Protein AF-A0A8T2RHX2-F1 (afdb_monomer_lite)

Foldseek 3Di:
DPDDKDWDDLDQFFIWIADCDDPQHQQTEGGFGKHKDFDQPPQPPVHNVADTKMWIWHADLLRKTKIWIADPRQQKIKMKIKHFPLCVVCVVQRNYHCVVCSVVSNVDSVVGDRPPIDIDIDMDGRPDDDDPVDSDPPPDDSPPPDDDD

Secondary structure (DSSP, 8-state):
--S-EEEEEEETTEEEEEE-SSTTTT-EEEEEE-EEEEEPPS--SS-TTSPPEEEEEEE-TTS-EEEEEEETTTTEEEEEEEE-HHHHH-GGGG-SBGGG-HHHHHHHHHHS---S-EEEEEEEE--------S--TTSS-TT--PPP-

Structure (mmCIF, N/CA/C/O backbone):
data_AF-A0A8T2RHX2-F1
#
_entry.id   AF-A0A8T2RHX2-F1
#
loop_
_atom_site.group_PDB
_atom_site.id
_atom_site.type_symbol
_atom_site.label_atom_id
_atom_site.label_alt_id
_atom_site.label_comp_id
_atom_site.label_asym_id
_atom_site.label_entity_id
_atom_site.label_seq_id
_atom_site.pdbx_PDB_ins_code
_atom_site.Cartn_x
_atom_site.Cartn_y
_atom_site.Cartn_z
_atom_site.occupancy
_atom_site.B_iso_or_equiv
_atom_site.auth_seq_id
_atom_site.auth_comp_id
_atom_site.auth_asym_id
_atom_site.auth_atom_id
_atom_site.pdbx_PDB_model_num
ATOM 1 N N . MET A 1 1 ? -3.401 8.479 -5.354 1.00 51.22 1 MET A N 1
ATOM 2 C CA . MET A 1 1 ? -4.385 7.390 -5.370 1.00 51.22 1 MET A CA 1
ATOM 3 C C . MET A 1 1 ? -5.649 8.022 -4.837 1.00 51.22 1 MET A C 1
ATOM 5 O O . MET A 1 1 ? -5.936 7.892 -3.660 1.00 51.22 1 MET A O 1
ATOM 9 N N . ASP A 1 2 ? -6.305 8.838 -5.658 1.00 50.94 2 ASP A N 1
ATOM 10 C CA . ASP A 1 2 ? -7.270 9.816 -5.144 1.00 50.94 2 ASP A CA 1
ATOM 11 C C . ASP A 1 2 ? -8.676 9.283 -5.412 1.00 50.94 2 ASP A C 1
ATOM 13 O O . ASP A 1 2 ? -9.420 9.810 -6.233 1.00 50.94 2 ASP A O 1
ATOM 17 N N . GLY A 1 3 ? -8.992 8.157 -4.774 1.00 58.25 3 GLY A N 1
ATOM 18 C CA . GLY A 1 3 ? -10.343 7.622 -4.785 1.00 58.25 3 GLY A CA 1
ATOM 19 C C . GLY A 1 3 ? -10.479 6.250 -4.114 1.00 58.25 3 GLY A C 1
ATOM 20 O O . GLY A 1 3 ? -9.489 5.702 -3.613 1.00 58.25 3 GLY A O 1
ATOM 21 N N . PRO A 1 4 ? -11.711 5.707 -4.051 1.00 74.12 4 PRO A N 1
ATOM 22 C CA . PRO A 1 4 ? -12.063 4.558 -3.227 1.00 74.12 4 PRO A CA 1
ATOM 23 C C . PRO A 1 4 ? -11.136 3.355 -3.400 1.00 74.12 4 PRO A C 1
ATOM 25 O O . PRO A 1 4 ? -10.814 2.918 -4.511 1.00 74.12 4 PRO A O 1
ATOM 28 N N . THR A 1 5 ? -10.765 2.787 -2.259 1.00 71.12 5 THR A N 1
ATOM 29 C CA . THR A 1 5 ? -9.969 1.569 -2.117 1.00 71.12 5 THR A CA 1
ATOM 30 C C . THR A 1 5 ? -10.682 0.591 -1.201 1.00 71.12 5 THR A C 1
ATOM 32 O O . THR A 1 5 ? -11.337 0.993 -0.243 1.00 71.12 5 THR A O 1
ATOM 35 N N . LYS A 1 6 ? -10.559 -0.704 -1.496 1.00 82.19 6 LYS A N 1
ATOM 36 C CA . LYS A 1 6 ? -11.007 -1.772 -0.596 1.00 82.19 6 LYS A CA 1
ATOM 37 C C . LYS A 1 6 ? -9.780 -2.431 0.016 1.00 82.19 6 LYS A C 1
ATOM 39 O O . LYS A 1 6 ? -8.881 -2.796 -0.734 1.00 82.19 6 LYS A O 1
ATOM 44 N N . HIS A 1 7 ? -9.772 -2.582 1.336 1.00 74.88 7 HIS A N 1
ATOM 45 C CA . HIS A 1 7 ? -8.725 -3.248 2.109 1.00 74.88 7 HIS A CA 1
ATOM 46 C C . HIS A 1 7 ? -9.355 -4.383 2.919 1.00 74.88 7 HIS A C 1
ATOM 48 O O . HIS A 1 7 ? -10.442 -4.223 3.471 1.00 74.88 7 HIS A O 1
ATOM 54 N N . THR A 1 8 ? -8.698 -5.537 2.990 1.00 78.56 8 THR A N 1
ATOM 55 C CA . THR A 1 8 ? -9.179 -6.682 3.775 1.00 78.56 8 THR A CA 1
ATOM 56 C C . THR A 1 8 ? -8.006 -7.401 4.413 1.00 78.56 8 THR A C 1
ATOM 58 O O . THR A 1 8 ? -7.114 -7.883 3.717 1.00 78.56 8 THR A O 1
ATOM 61 N N . THR A 1 9 ? -7.998 -7.495 5.738 1.00 71.56 9 THR A N 1
ATOM 62 C CA . THR A 1 9 ? -7.004 -8.284 6.465 1.00 71.56 9 THR A CA 1
ATOM 63 C C . THR A 1 9 ? -7.494 -9.727 6.584 1.00 71.56 9 THR A C 1
ATOM 65 O O . THR A 1 9 ? -8.626 -9.975 6.985 1.00 71.56 9 THR A O 1
ATOM 68 N N . ARG A 1 10 ? -6.668 -10.714 6.206 1.00 61.25 10 ARG A N 1
ATOM 69 C CA . ARG A 1 10 ? -7.043 -12.145 6.341 1.00 61.25 10 ARG A CA 1
ATOM 70 C C . ARG A 1 10 ? -6.542 -12.795 7.625 1.00 61.25 10 ARG A C 1
ATOM 72 O O . ARG A 1 10 ? -7.028 -13.841 8.050 1.00 61.25 10 ARG A O 1
ATOM 79 N N . ASN A 1 11 ? -5.476 -12.241 8.178 1.00 69.12 11 ASN A N 1
ATOM 80 C CA . ASN A 1 11 ? -4.868 -12.621 9.443 1.00 69.12 11 ASN A CA 1
ATOM 81 C C . ASN A 1 11 ? -4.101 -11.400 9.980 1.00 69.12 11 ASN A C 1
ATOM 83 O O . ASN A 1 11 ? -4.145 -10.320 9.392 1.00 69.12 11 ASN A O 1
ATOM 87 N N . ASN A 1 12 ? -3.350 -11.572 11.063 1.00 79.88 12 ASN A N 1
ATOM 88 C CA . ASN A 1 12 ? -2.600 -10.488 11.697 1.00 79.88 12 ASN A CA 1
ATOM 89 C C . ASN A 1 12 ? -1.395 -9.947 10.885 1.00 79.88 12 ASN A C 1
ATOM 91 O O . ASN A 1 12 ? -0.693 -9.073 11.390 1.00 79.88 12 ASN A O 1
ATOM 95 N N . ASN A 1 13 ? -1.121 -10.447 9.671 1.00 86.62 13 ASN A N 1
ATOM 96 C CA . ASN A 1 13 ? 0.035 -10.039 8.858 1.00 86.62 13 ASN A CA 1
ATOM 97 C C . ASN A 1 13 ? -0.173 -10.078 7.331 1.00 86.62 13 ASN A C 1
ATOM 99 O O . ASN A 1 13 ? 0.804 -10.052 6.573 1.00 86.62 13 ASN A O 1
ATOM 103 N N . THR A 1 14 ? -1.418 -10.154 6.854 1.00 90.62 14 THR A N 1
ATOM 104 C CA . THR A 1 14 ? -1.726 -10.139 5.417 1.00 90.62 14 THR A CA 1
ATOM 105 C C . THR A 1 14 ? -2.864 -9.198 5.088 1.00 90.62 14 THR A C 1
ATOM 107 O O . THR A 1 14 ? -3.852 -9.128 5.818 1.00 90.62 14 THR A O 1
ATOM 110 N N . LEU A 1 15 ? -2.712 -8.522 3.956 1.00 91.38 15 LEU A N 1
ATOM 111 C CA . LEU A 1 15 ? -3.661 -7.575 3.410 1.00 91.38 15 LEU A CA 1
ATOM 112 C C . LEU A 1 15 ? -3.964 -7.927 1.956 1.00 91.38 15 LEU A C 1
ATOM 114 O O . LEU A 1 15 ? -3.068 -8.210 1.159 1.00 91.38 15 LEU A O 1
ATOM 118 N N . ASP A 1 16 ? -5.237 -7.853 1.621 1.00 92.88 16 ASP A N 1
ATOM 119 C CA . ASP A 1 16 ? -5.712 -7.731 0.258 1.00 92.88 16 ASP A CA 1
ATOM 120 C C . ASP A 1 16 ? -6.149 -6.312 0.009 1.00 92.88 16 ASP A C 1
ATO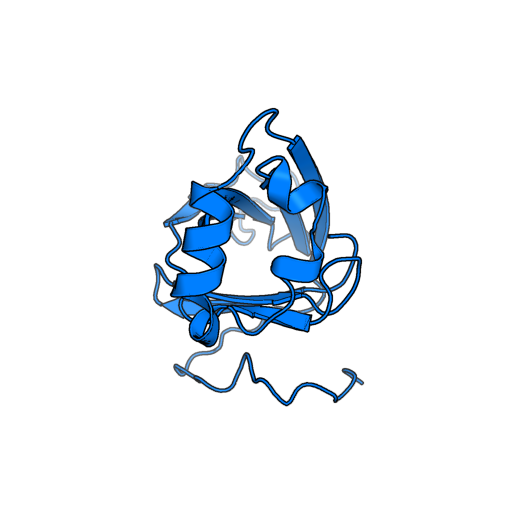M 122 O O . ASP A 1 16 ? -6.774 -5.697 0.876 1.00 92.88 16 ASP A O 1
ATOM 126 N N . TYR A 1 17 ? -5.882 -5.817 -1.192 1.00 92.69 17 TYR A N 1
ATOM 127 C CA . TYR A 1 17 ? -6.417 -4.534 -1.582 1.00 92.69 17 TYR A CA 1
ATOM 128 C C . TYR A 1 17 ? -6.742 -4.449 -3.070 1.00 92.69 17 TYR A C 1
ATOM 130 O O . TYR A 1 17 ? -6.144 -5.118 -3.916 1.00 92.69 17 TYR A O 1
ATOM 138 N N . GLN A 1 18 ? -7.707 -3.588 -3.380 1.00 93.56 18 GLN A N 1
ATOM 139 C CA . GLN A 1 18 ? -8.094 -3.241 -4.742 1.00 93.56 18 GLN A CA 1
ATOM 140 C C . GLN A 1 18 ? -8.262 -1.729 -4.860 1.00 93.56 18 GLN A C 1
ATOM 142 O O . GLN A 1 18 ? -8.996 -1.105 -4.085 1.00 93.56 18 GLN A O 1
ATOM 147 N N . LEU A 1 19 ? -7.606 -1.148 -5.862 1.00 90.56 19 LEU A N 1
ATOM 148 C CA . LEU A 1 19 ? -7.743 0.259 -6.210 1.00 90.56 19 LEU A CA 1
ATOM 149 C C . LEU A 1 19 ? -8.933 0.408 -7.165 1.00 90.56 19 LEU A C 1
ATOM 151 O O . LEU A 1 19 ? -8.894 -0.068 -8.300 1.00 90.56 19 LEU A O 1
ATOM 155 N N . ARG A 1 20 ? -10.022 1.035 -6.703 1.00 86.50 20 ARG A N 1
ATOM 156 C CA . ARG A 1 20 ? -11.292 1.088 -7.454 1.00 86.50 20 ARG A CA 1
ATOM 157 C C . ARG A 1 20 ? -11.439 2.342 -8.313 1.00 86.50 20 ARG A C 1
ATOM 159 O O . ARG A 1 20 ? -12.406 2.453 -9.060 1.00 86.50 20 ARG A O 1
ATOM 166 N N . SER A 1 21 ? -10.503 3.281 -8.226 1.00 81.31 21 SER A N 1
ATOM 167 C CA . SER A 1 21 ? -10.549 4.560 -8.945 1.00 81.31 21 SER A CA 1
ATOM 168 C C . SER A 1 21 ? -9.176 5.243 -8.981 1.00 81.31 21 SER A C 1
ATOM 170 O O . SER A 1 21 ? -8.207 4.772 -8.378 1.00 81.31 21 SER A O 1
ATOM 172 N N . GLY A 1 22 ? -9.105 6.368 -9.693 1.00 82.62 22 GLY A N 1
ATOM 173 C CA . GLY A 1 22 ? -7.882 7.138 -9.876 1.00 82.62 22 GLY A CA 1
ATOM 174 C C . GLY A 1 22 ? -6.906 6.491 -10.870 1.00 82.62 22 GLY A C 1
ATOM 175 O O . GLY A 1 22 ? -7.255 5.527 -11.549 1.00 82.62 22 GLY A O 1
ATOM 176 N N . PRO A 1 23 ? -5.661 6.994 -10.953 1.00 82.06 23 PRO A N 1
ATOM 177 C CA . PRO A 1 23 ? -4.695 6.595 -11.987 1.00 82.06 23 PRO A CA 1
ATOM 178 C C . PRO A 1 23 ? -4.282 5.119 -11.976 1.00 82.06 23 PRO A C 1
ATOM 180 O O . PRO A 1 23 ? -3.684 4.646 -12.934 1.00 82.06 23 PRO A O 1
ATOM 183 N N . LEU A 1 24 ? -4.561 4.410 -10.881 1.00 86.12 24 LEU A N 1
ATOM 184 C CA . LEU A 1 24 ? -4.210 3.003 -10.693 1.00 86.12 24 LEU A CA 1
ATOM 185 C C . LEU A 1 24 ? -5.452 2.104 -10.585 1.00 86.12 24 LEU A C 1
ATOM 187 O O . LEU A 1 24 ? -5.371 0.997 -10.053 1.00 86.12 24 LEU A O 1
ATOM 191 N N . GLN A 1 25 ? -6.610 2.594 -11.040 1.00 89.12 25 GLN A N 1
ATOM 192 C CA . GLN A 1 25 ? -7.855 1.833 -11.051 1.00 89.12 25 GLN A CA 1
ATOM 193 C C . GLN A 1 25 ? -7.659 0.476 -11.733 1.00 89.12 25 GLN A C 1
ATOM 195 O O . GLN A 1 25 ? -7.144 0.407 -12.842 1.00 89.12 25 GLN A O 1
ATOM 200 N N . GLY A 1 26 ? -8.105 -0.594 -11.077 1.00 88.94 26 GLY A N 1
ATOM 201 C CA . GLY A 1 26 ? -7.986 -1.964 -11.581 1.00 88.94 26 GLY A CA 1
ATOM 202 C C . GLY A 1 26 ? -6.781 -2.725 -11.028 1.00 88.94 26 GLY A C 1
ATOM 203 O O . GLY A 1 26 ? -6.765 -3.951 -11.105 1.00 88.94 26 GLY A O 1
ATOM 204 N N . ARG A 1 27 ? -5.817 -2.044 -10.389 1.00 93.38 27 ARG A N 1
ATOM 205 C CA . ARG A 1 27 ? -4.752 -2.719 -9.637 1.00 93.38 27 ARG A CA 1
ATOM 206 C C . ARG A 1 27 ? -5.349 -3.479 -8.456 1.00 93.38 27 ARG A C 1
ATOM 208 O O . ARG A 1 27 ? -6.089 -2.915 -7.645 1.00 93.38 27 ARG A O 1
ATOM 215 N N . MET A 1 28 ? -4.976 -4.746 -8.338 1.00 94.94 28 MET A N 1
ATOM 216 C CA . MET A 1 28 ? -5.429 -5.630 -7.273 1.00 94.94 28 MET A CA 1
ATOM 217 C C . MET A 1 28 ? -4.282 -6.494 -6.768 1.00 94.94 28 MET A C 1
ATOM 219 O O . MET A 1 28 ? -3.468 -6.988 -7.550 1.00 94.94 28 MET A O 1
ATOM 223 N N . VAL A 1 29 ? -4.241 -6.695 -5.455 1.00 95.06 29 VAL A N 1
ATOM 224 C CA . VAL A 1 29 ? -3.222 -7.495 -4.778 1.00 95.06 29 VAL A CA 1
ATOM 225 C C . VAL A 1 29 ? -3.883 -8.376 -3.733 1.00 95.06 29 VAL A C 1
ATOM 227 O O . VAL A 1 29 ? -4.724 -7.916 -2.959 1.00 95.06 29 VAL A O 1
ATOM 230 N N . LYS A 1 30 ? -3.476 -9.645 -3.694 1.00 93.69 30 LYS A N 1
ATOM 231 C CA . LYS A 1 30 ? -3.923 -10.614 -2.694 1.00 93.69 30 LYS A CA 1
ATOM 232 C C . LYS A 1 30 ? -2.744 -11.138 -1.883 1.00 93.69 30 LYS A C 1
ATOM 234 O O . LYS A 1 30 ? -1.701 -11.474 -2.435 1.00 93.69 30 LYS A O 1
ATOM 239 N N . GLY A 1 31 ? -2.915 -11.252 -0.569 1.00 93.06 31 GLY A N 1
ATOM 240 C CA . GLY A 1 31 ? -1.920 -11.845 0.325 1.00 93.06 31 GLY A CA 1
ATOM 241 C C . GLY A 1 31 ? -0.648 -11.011 0.505 1.00 93.06 31 GLY A C 1
ATOM 242 O O . GLY A 1 31 ? 0.402 -11.580 0.812 1.00 93.06 31 GLY A O 1
ATOM 243 N N . GLN A 1 32 ? -0.723 -9.684 0.344 1.00 96.56 32 GLN A N 1
ATOM 244 C CA . GLN A 1 32 ? 0.397 -8.783 0.618 1.00 96.56 32 GLN A CA 1
ATOM 245 C C . GLN A 1 32 ? 0.820 -8.937 2.077 1.00 96.56 32 GLN A C 1
ATOM 247 O O . GLN A 1 32 ? 0.001 -8.810 2.987 1.00 96.56 32 GLN A O 1
ATOM 252 N N . LYS A 1 33 ? 2.108 -9.190 2.312 1.00 96.00 33 LYS A N 1
ATOM 253 C CA . LYS A 1 33 ? 2.658 -9.216 3.668 1.00 96.00 33 LYS A CA 1
ATOM 254 C C . LYS A 1 33 ? 2.715 -7.802 4.222 1.00 96.00 33 LYS A C 1
ATOM 256 O O . LYS A 1 33 ? 3.260 -6.909 3.576 1.00 96.00 33 LYS A O 1
ATOM 261 N N . VAL A 1 34 ? 2.156 -7.628 5.412 1.00 96.38 34 VAL A N 1
ATOM 262 C CA . VAL A 1 34 ? 2.074 -6.344 6.108 1.00 96.38 34 VAL A CA 1
ATOM 263 C C . VAL A 1 34 ? 2.544 -6.495 7.549 1.00 96.38 34 VAL A C 1
ATOM 265 O O . VAL A 1 34 ? 2.385 -7.549 8.168 1.00 96.38 34 VAL A O 1
ATOM 268 N N . THR A 1 35 ? 3.078 -5.413 8.099 1.00 95.75 35 THR A N 1
ATOM 269 C CA . THR A 1 35 ? 3.238 -5.242 9.541 1.00 95.75 35 THR A CA 1
ATOM 270 C C . THR A 1 35 ? 2.054 -4.440 10.050 1.00 95.75 35 THR A C 1
ATOM 272 O O . THR A 1 35 ? 1.811 -3.342 9.557 1.00 95.75 35 THR A O 1
ATOM 275 N N . ILE A 1 36 ? 1.343 -4.973 11.044 1.00 93.44 36 ILE A N 1
ATOM 276 C CA . ILE A 1 36 ? 0.230 -4.287 11.702 1.00 93.44 36 ILE A CA 1
ATOM 277 C C . ILE A 1 36 ? 0.635 -3.980 13.141 1.00 93.44 36 ILE A C 1
ATOM 279 O O . ILE A 1 36 ? 1.095 -4.858 13.876 1.00 93.44 36 ILE A O 1
ATOM 283 N N . LYS A 1 37 ? 0.466 -2.726 13.554 1.00 92.00 37 LYS A N 1
ATOM 284 C CA . LYS A 1 37 ? 0.667 -2.280 14.932 1.00 92.00 37 LYS A CA 1
ATOM 285 C C . LYS A 1 37 ? -0.577 -1.556 15.411 1.00 92.00 37 LYS A C 1
ATOM 287 O O . LYS A 1 37 ? -1.025 -0.607 14.779 1.00 92.00 37 LYS A O 1
ATOM 292 N N . ARG A 1 38 ? -1.109 -1.990 16.553 1.00 89.06 38 ARG A N 1
ATOM 293 C CA . ARG A 1 38 ? -2.050 -1.176 17.319 1.00 89.06 38 ARG A CA 1
ATOM 294 C C . ARG A 1 38 ? -1.268 0.016 17.861 1.00 89.06 38 ARG A C 1
ATOM 296 O O . ARG A 1 38 ? -0.246 -0.182 18.516 1.00 89.06 38 ARG A O 1
ATOM 303 N N . LEU A 1 39 ? -1.718 1.219 17.542 1.00 86.62 39 LEU A N 1
ATOM 304 C CA . LEU A 1 39 ? -1.202 2.434 18.143 1.00 86.62 39 LEU A CA 1
ATOM 305 C C . LEU A 1 39 ? -2.069 2.730 19.360 1.00 86.62 39 LEU A C 1
ATOM 307 O O . LEU A 1 39 ? -3.299 2.728 19.272 1.00 86.62 39 LEU A O 1
ATOM 311 N N . GLU A 1 40 ? -1.431 2.949 20.502 1.00 71.44 40 GLU A N 1
ATOM 312 C CA . GLU A 1 40 ? -2.143 3.507 21.642 1.00 71.44 40 GLU A CA 1
ATOM 313 C C . GLU A 1 40 ? -2.618 4.901 21.246 1.00 71.44 40 GLU A C 1
ATOM 315 O O . GLU A 1 40 ? -1.866 5.703 20.684 1.00 71.44 40 GLU A O 1
ATOM 320 N N . THR A 1 41 ? -3.893 5.179 21.482 1.00 64.44 41 THR A N 1
ATOM 321 C CA . THR A 1 41 ? -4.396 6.536 21.356 1.00 64.44 41 THR A CA 1
ATOM 322 C C . THR A 1 41 ? -3.662 7.366 22.406 1.00 64.44 41 THR A C 1
ATOM 324 O O . THR A 1 41 ? -3.804 7.097 23.600 1.00 64.44 41 THR A O 1
ATOM 327 N N . ALA A 1 42 ? -2.907 8.394 22.005 1.00 52.91 42 ALA A N 1
ATOM 328 C CA . ALA A 1 42 ? -2.797 9.555 22.885 1.00 52.91 42 ALA A CA 1
ATOM 329 C C . ALA A 1 42 ? -4.248 9.939 23.174 1.00 52.91 42 ALA A C 1
ATOM 331 O O . ALA A 1 42 ? -4.973 10.119 22.195 1.00 52.91 42 ALA A O 1
ATOM 332 N N . GLN A 1 43 ? -4.680 9.880 24.444 1.00 47.69 43 GLN A N 1
ATOM 333 C CA . GLN A 1 43 ? -6.092 9.953 24.835 1.00 47.69 43 GLN A CA 1
ATOM 334 C C . GLN A 1 43 ? -6.837 10.882 23.885 1.00 47.69 43 GLN A C 1
ATOM 336 O O . GLN A 1 43 ? -6.538 12.079 23.845 1.00 47.69 43 GLN A O 1
ATOM 341 N N . SER A 1 44 ? -7.730 10.326 23.059 1.00 50.47 44 SER A N 1
ATOM 342 C CA . SER A 1 44 ? -8.570 11.172 22.225 1.00 50.47 44 SER A CA 1
ATOM 343 C C . SER A 1 44 ? -9.251 12.137 23.184 1.00 50.47 44 SER A C 1
ATOM 345 O O . SER A 1 44 ? -9.913 11.712 24.131 1.00 50.47 44 SER A O 1
ATOM 347 N N . THR A 1 45 ? -9.063 13.443 22.987 1.00 51.28 45 THR A N 1
ATOM 348 C CA . THR A 1 45 ? -9.683 14.466 23.844 1.00 51.28 45 THR A CA 1
ATOM 349 C C . THR A 1 45 ? -11.209 14.443 23.747 1.00 51.28 45 THR A C 1
ATOM 351 O O . THR A 1 45 ? -11.882 15.147 24.497 1.00 51.28 45 THR A O 1
ATOM 354 N N . LYS A 1 46 ? -11.751 13.635 22.827 1.00 54.84 46 LYS A N 1
ATOM 355 C CA . LYS A 1 46 ? -13.176 13.443 22.585 1.00 54.84 46 LYS A CA 1
ATOM 356 C C . LYS A 1 46 ? -13.730 12.141 23.173 1.00 54.84 46 LYS A C 1
ATOM 358 O O . LYS A 1 46 ? -14.897 12.147 23.541 1.00 54.84 46 LYS A O 1
ATOM 363 N N . ASP A 1 47 ? -12.938 11.066 23.275 1.00 60.06 47 ASP A N 1
ATOM 364 C CA . ASP A 1 47 ? -13.363 9.809 23.917 1.00 60.06 47 ASP A CA 1
ATOM 365 C C . ASP A 1 47 ? -12.161 8.909 24.290 1.00 60.06 47 ASP A C 1
ATOM 367 O O . ASP A 1 47 ? -11.577 8.273 23.410 1.00 60.06 47 ASP A O 1
ATOM 371 N N . PRO A 1 48 ? -11.759 8.839 25.571 1.00 63.91 48 PRO A N 1
ATOM 372 C CA . PRO A 1 48 ? -10.660 7.984 26.017 1.00 63.91 48 PRO A CA 1
ATOM 373 C C . PRO A 1 48 ? -10.975 6.475 25.994 1.00 63.91 48 PRO A C 1
ATOM 375 O O . PRO A 1 48 ? -10.038 5.686 26.097 1.00 63.91 48 PRO A O 1
ATOM 378 N N . GLU A 1 49 ? -12.239 6.070 25.828 1.00 72.31 49 GLU A N 1
ATOM 379 C CA . GLU A 1 49 ? -12.667 4.666 25.669 1.00 72.31 49 GLU A CA 1
ATOM 380 C C . GLU A 1 49 ? -12.862 4.276 24.188 1.00 72.31 49 GLU A C 1
ATOM 382 O O . GLU A 1 49 ? -13.300 3.167 23.871 1.00 72.31 49 GLU A O 1
ATOM 387 N N . GLY A 1 50 ? -12.536 5.189 23.266 1.00 70.50 50 GLY A N 1
ATOM 388 C CA . GLY A 1 50 ? -12.711 5.010 21.830 1.00 70.50 50 GLY A CA 1
ATOM 389 C C . GLY A 1 50 ? -11.880 3.863 21.232 1.00 70.50 50 GLY A C 1
ATOM 390 O O . GLY A 1 50 ? -10.903 3.384 21.826 1.00 70.50 50 GLY A O 1
ATOM 391 N N . PRO A 1 51 ? -12.243 3.389 20.025 1.00 79.62 51 PRO A N 1
ATOM 392 C CA . PRO A 1 51 ? -11.511 2.319 19.365 1.00 79.62 51 PRO A CA 1
ATOM 393 C C . PRO A 1 51 ? -10.064 2.749 19.070 1.00 79.62 51 PRO A C 1
ATOM 395 O O . PRO A 1 51 ? -9.797 3.910 18.755 1.00 79.62 51 PRO A O 1
ATOM 398 N N . PRO A 1 52 ? -9.100 1.817 19.136 1.00 80.38 52 PRO A N 1
ATOM 399 C CA . PRO A 1 52 ? -7.703 2.148 18.913 1.00 80.38 52 PRO A CA 1
ATOM 400 C C . PRO A 1 52 ? -7.420 2.525 17.457 1.00 80.38 52 PRO A C 1
ATOM 402 O O . PRO A 1 52 ? -8.101 2.086 16.528 1.00 80.38 52 PRO A O 1
ATOM 405 N N . MET A 1 53 ? -6.326 3.258 17.258 1.00 88.56 53 MET A N 1
ATOM 406 C CA . MET A 1 53 ? -5.747 3.452 15.933 1.00 88.56 53 MET A CA 1
ATOM 407 C C . MET A 1 53 ? -4.885 2.251 15.536 1.00 88.56 53 MET A C 1
ATOM 409 O O . MET A 1 53 ? -4.284 1.574 16.377 1.00 88.56 53 MET A O 1
ATOM 413 N N . TYR A 1 54 ? -4.758 2.021 14.233 1.00 91.56 54 TYR A N 1
ATOM 414 C CA . TYR A 1 54 ? -3.880 0.990 13.684 1.00 91.56 54 TYR A CA 1
ATOM 415 C C . TYR A 1 54 ? -2.930 1.580 12.654 1.00 91.56 54 TYR A C 1
ATOM 417 O O . TYR A 1 54 ? -3.337 2.359 11.801 1.00 91.56 54 TYR A O 1
ATOM 425 N N . MET A 1 55 ? -1.669 1.164 12.700 1.00 94.50 55 MET A N 1
ATOM 426 C CA . MET A 1 55 ? -0.700 1.387 11.636 1.00 94.50 55 MET A CA 1
ATOM 427 C C . MET A 1 55 ? -0.500 0.095 10.850 1.00 94.50 55 MET A C 1
ATOM 429 O O . MET A 1 55 ? -0.261 -0.960 11.440 1.00 94.50 55 MET A O 1
ATOM 433 N N . VAL A 1 56 ? -0.562 0.186 9.525 1.00 96.00 56 VAL A N 1
ATOM 434 C CA . VAL A 1 56 ? -0.326 -0.917 8.591 1.00 96.00 56 VAL A CA 1
ATOM 435 C C . VAL A 1 56 ? 0.750 -0.493 7.600 1.00 96.00 56 VAL A C 1
ATOM 437 O O . VAL A 1 56 ? 0.573 0.491 6.889 1.00 96.00 56 VAL A O 1
ATOM 440 N N . SER A 1 57 ? 1.858 -1.229 7.533 1.00 97.50 57 SER A N 1
ATOM 441 C CA . SER A 1 57 ? 2.991 -0.897 6.659 1.00 97.50 57 SER A CA 1
ATOM 442 C C . SER A 1 57 ? 3.447 -2.089 5.826 1.00 97.50 57 SER A C 1
ATOM 444 O O . SER A 1 57 ? 3.489 -3.216 6.326 1.00 97.50 57 SER A O 1
ATOM 446 N N . TRP A 1 58 ? 3.836 -1.846 4.573 1.00 98.25 58 TRP A N 1
ATOM 447 C CA . TRP A 1 58 ? 4.385 -2.871 3.685 1.00 98.25 58 TRP A CA 1
ATOM 448 C C . TRP A 1 58 ? 5.323 -2.328 2.608 1.00 98.25 58 TRP A C 1
ATOM 450 O O . TRP A 1 58 ? 5.352 -1.137 2.302 1.00 98.25 58 TRP A O 1
ATOM 460 N N . LEU A 1 59 ? 6.083 -3.260 2.031 1.00 98.12 59 LEU A N 1
ATOM 461 C CA . LEU A 1 59 ? 6.876 -3.084 0.822 1.00 98.12 59 LEU A CA 1
ATOM 462 C C . LEU A 1 59 ? 6.265 -3.940 -0.289 1.00 98.12 59 LEU A C 1
ATOM 464 O O . LEU A 1 59 ? 5.959 -5.119 -0.083 1.00 98.12 59 LEU A O 1
ATOM 468 N N . GLU A 1 60 ? 6.112 -3.350 -1.465 1.00 98.12 60 GLU A N 1
ATOM 469 C CA . GLU A 1 60 ? 5.580 -4.014 -2.649 1.00 98.12 60 GLU A CA 1
ATOM 470 C C . GLU A 1 60 ? 6.692 -4.568 -3.551 1.00 98.12 60 GLU A C 1
ATOM 472 O O . GLU A 1 60 ? 7.807 -4.034 -3.574 1.00 98.12 60 GLU A O 1
ATOM 477 N N . PRO A 1 61 ? 6.397 -5.591 -4.376 1.00 98.06 61 PRO A N 1
ATOM 478 C CA . PRO A 1 61 ? 7.317 -6.082 -5.403 1.00 98.06 61 PRO A CA 1
ATOM 479 C C . PRO A 1 61 ? 7.789 -4.996 -6.373 1.00 98.06 61 PRO A C 1
ATOM 481 O O . PRO A 1 61 ? 8.911 -5.077 -6.862 1.00 98.06 61 PRO A O 1
ATOM 484 N N . THR A 1 62 ? 6.982 -3.953 -6.590 1.00 98.00 62 THR A N 1
ATOM 485 C CA . THR A 1 62 ? 7.330 -2.777 -7.403 1.00 98.00 62 THR A CA 1
ATOM 486 C C . THR A 1 62 ? 8.488 -1.957 -6.821 1.00 98.00 62 THR A C 1
ATOM 488 O O . THR A 1 62 ? 9.127 -1.194 -7.541 1.00 98.00 62 THR A O 1
ATOM 491 N N . GLY A 1 63 ? 8.776 -2.108 -5.523 1.00 97.94 63 GLY A N 1
ATOM 492 C CA . GLY A 1 63 ? 9.659 -1.231 -4.753 1.00 97.94 63 GLY A CA 1
ATOM 493 C C . GLY A 1 63 ? 8.922 -0.091 -4.043 1.00 97.94 63 GLY A C 1
ATOM 494 O O . GLY A 1 63 ? 9.563 0.702 -3.361 1.00 97.94 63 GLY A O 1
ATOM 495 N N . THR A 1 64 ? 7.595 0.002 -4.183 1.00 98.25 64 THR A N 1
ATOM 496 C CA . THR A 1 64 ? 6.773 0.973 -3.450 1.00 98.25 64 THR A CA 1
ATOM 497 C C . THR A 1 64 ? 6.694 0.607 -1.969 1.00 98.25 64 THR A C 1
ATOM 499 O O . THR A 1 64 ? 6.351 -0.524 -1.627 1.00 98.25 64 THR A O 1
ATOM 502 N N . CYS A 1 65 ? 6.960 1.569 -1.086 1.00 98.31 65 CYS A N 1
ATOM 503 C CA . CYS A 1 65 ? 6.726 1.432 0.354 1.00 98.31 65 CYS A CA 1
ATOM 504 C C . CYS A 1 65 ? 5.453 2.180 0.735 1.00 98.31 65 CYS A C 1
ATOM 506 O O . CYS A 1 65 ? 5.271 3.322 0.312 1.00 98.31 65 CYS A O 1
ATOM 508 N N . VAL A 1 66 ? 4.606 1.579 1.566 1.00 98.19 66 VAL A N 1
ATOM 509 C CA . VAL A 1 66 ? 3.356 2.196 2.020 1.00 98.19 66 VAL A CA 1
ATOM 510 C C . VAL A 1 66 ? 3.218 2.046 3.527 1.00 98.19 66 VAL A C 1
ATOM 512 O O . VAL A 1 66 ? 3.503 0.986 4.083 1.00 98.19 66 VAL A O 1
ATOM 515 N N . THR A 1 67 ? 2.749 3.108 4.173 1.00 98.12 67 THR A N 1
ATOM 516 C CA . THR A 1 67 ? 2.265 3.103 5.552 1.00 98.12 67 THR A CA 1
ATOM 517 C C . THR A 1 67 ? 0.905 3.775 5.593 1.00 98.12 67 THR A C 1
ATOM 519 O O . THR A 1 67 ? 0.739 4.882 5.087 1.00 98.12 67 THR A O 1
ATOM 522 N N . GLN A 1 68 ? -0.055 3.119 6.227 1.00 96.88 68 GLN A N 1
ATOM 523 C CA . GLN A 1 68 ? -1.389 3.632 6.488 1.00 96.88 68 GLN A CA 1
ATOM 524 C C . GLN A 1 68 ? -1.622 3.710 7.991 1.00 96.88 68 GLN A C 1
ATOM 526 O O . GLN A 1 68 ? -1.273 2.784 8.718 1.00 96.88 68 GLN A O 1
ATOM 531 N N . VAL A 1 69 ? -2.228 4.798 8.447 1.00 95.62 69 VAL A N 1
ATOM 532 C CA . VAL A 1 69 ? -2.763 4.947 9.798 1.00 95.62 69 VAL A CA 1
ATOM 533 C C . VAL A 1 69 ? -4.277 5.023 9.685 1.00 95.62 69 VAL A C 1
ATOM 535 O O . VAL A 1 69 ? -4.800 5.919 9.027 1.00 95.62 69 VAL A O 1
ATOM 538 N N . LEU A 1 70 ? -4.962 4.064 10.300 1.00 92.88 70 LEU A N 1
ATOM 539 C CA . LEU A 1 70 ? -6.411 3.967 10.353 1.00 92.88 70 LEU A CA 1
ATOM 540 C C . LEU A 1 70 ? -6.874 4.477 11.715 1.00 92.88 70 LEU A C 1
ATOM 542 O O . LEU A 1 70 ? -6.552 3.880 12.747 1.00 92.88 70 LEU A O 1
ATOM 546 N N . ASN A 1 71 ? -7.630 5.566 11.703 1.00 91.25 71 ASN A N 1
ATOM 547 C CA . ASN A 1 71 ? -8.363 6.070 12.848 1.00 91.25 71 ASN A CA 1
ATOM 548 C C . ASN A 1 71 ? -9.814 5.597 12.730 1.00 91.25 71 ASN A C 1
ATOM 550 O O . ASN A 1 71 ? -10.612 6.174 11.998 1.00 91.25 71 ASN A O 1
ATOM 554 N N . LEU A 1 72 ? -10.137 4.508 13.429 1.00 87.19 72 LEU A N 1
ATOM 555 C CA . LEU A 1 72 ? -11.469 3.903 13.371 1.00 87.19 72 LEU A CA 1
ATOM 556 C C . LEU A 1 72 ? -12.520 4.697 14.155 1.00 87.19 72 LEU A C 1
ATOM 558 O O . LEU A 1 72 ? -13.706 4.511 13.910 1.00 87.19 72 LEU A O 1
ATOM 562 N N . GLN A 1 73 ? -12.097 5.565 15.079 1.00 86.31 73 GLN A N 1
ATOM 563 C CA . GLN A 1 73 ? -12.999 6.428 15.838 1.00 86.31 73 GLN A CA 1
ATOM 564 C C . GLN A 1 73 ? -13.566 7.532 14.945 1.00 86.31 73 GLN A C 1
ATOM 566 O O . GLN A 1 73 ? -14.776 7.731 14.911 1.00 86.31 73 GLN A O 1
ATOM 571 N N . ASP A 1 74 ? -12.689 8.213 14.205 1.00 88.25 74 ASP A N 1
ATOM 572 C CA . ASP A 1 74 ? -13.075 9.317 13.320 1.00 88.25 74 ASP A CA 1
ATOM 573 C C . ASP A 1 74 ? -13.349 8.858 11.874 1.00 88.25 74 ASP A C 1
ATOM 575 O O . ASP A 1 74 ? -13.702 9.671 11.027 1.00 88.25 74 ASP A O 1
ATOM 579 N N . LEU A 1 75 ? -13.220 7.554 11.590 1.00 90.56 75 LEU A N 1
ATOM 580 C CA . LEU A 1 75 ? -13.361 6.965 10.252 1.00 90.56 75 LEU A CA 1
ATOM 581 C C . LEU A 1 75 ? -12.433 7.619 9.218 1.00 90.56 75 LEU A C 1
ATOM 583 O O . LEU A 1 75 ? -12.816 7.885 8.080 1.00 90.56 75 LEU A O 1
ATOM 587 N N . GLU A 1 76 ? -11.176 7.827 9.597 1.00 92.31 76 GLU A N 1
ATOM 588 C CA . GLU A 1 76 ? -10.161 8.445 8.748 1.00 92.31 76 GLU A CA 1
ATOM 589 C C . GLU A 1 76 ? -9.014 7.479 8.453 1.00 92.31 76 GLU A C 1
ATOM 591 O O . GLU A 1 76 ? -8.582 6.691 9.299 1.00 92.31 76 GLU A O 1
ATOM 596 N N . ILE A 1 77 ? -8.458 7.581 7.248 1.00 94.12 77 ILE A N 1
ATOM 597 C CA . ILE A 1 77 ? -7.234 6.891 6.857 1.00 94.12 77 ILE A CA 1
ATOM 598 C C . ILE A 1 77 ? -6.209 7.889 6.331 1.00 94.12 77 ILE A C 1
ATOM 600 O O . ILE A 1 77 ? -6.465 8.653 5.404 1.00 94.12 77 ILE A O 1
ATOM 604 N N . ASN A 1 78 ? -5.005 7.849 6.894 1.00 95.19 78 ASN A N 1
ATOM 605 C CA . ASN A 1 78 ? -3.868 8.635 6.433 1.00 95.19 78 ASN A CA 1
ATOM 606 C C . ASN A 1 78 ? -2.827 7.697 5.827 1.00 95.19 78 ASN A C 1
ATOM 608 O O . ASN A 1 78 ? -2.354 6.776 6.484 1.00 95.19 78 ASN A O 1
ATOM 612 N N . THR A 1 79 ? -2.478 7.917 4.565 1.00 96.50 79 THR A N 1
ATOM 613 C CA . THR A 1 79 ? -1.558 7.081 3.792 1.00 96.50 79 THR A CA 1
ATOM 614 C C . THR A 1 79 ? -0.321 7.876 3.406 1.00 96.50 79 THR A C 1
ATOM 616 O O . THR A 1 79 ? -0.419 8.905 2.741 1.00 96.50 79 THR A O 1
ATOM 619 N N . THR A 1 80 ? 0.849 7.337 3.722 1.00 98.00 80 THR A N 1
ATOM 620 C CA . THR A 1 80 ? 2.136 7.787 3.193 1.00 98.00 80 THR A CA 1
ATOM 621 C C . THR A 1 80 ? 2.690 6.699 2.289 1.00 98.00 80 THR A C 1
ATOM 623 O O . THR A 1 80 ? 2.881 5.564 2.725 1.00 98.00 80 THR A O 1
ATOM 626 N N . ALA A 1 81 ? 2.959 7.040 1.033 1.00 97.31 81 ALA A N 1
ATOM 627 C CA . ALA A 1 81 ? 3.539 6.131 0.056 1.00 97.31 81 ALA A CA 1
ATOM 628 C C . ALA A 1 81 ? 4.807 6.725 -0.567 1.00 97.31 81 ALA A C 1
ATOM 630 O O . ALA A 1 81 ? 4.878 7.923 -0.847 1.00 97.31 81 ALA A O 1
ATOM 631 N N . PHE A 1 82 ? 5.795 5.869 -0.802 1.00 98.44 82 PHE A N 1
ATOM 632 C CA . PHE A 1 82 ? 7.058 6.195 -1.452 1.00 98.44 82 PHE A CA 1
ATOM 633 C C . PHE A 1 82 ? 7.159 5.379 -2.733 1.00 98.44 82 PHE A C 1
ATOM 635 O O . PHE A 1 82 ? 7.223 4.150 -2.685 1.00 98.44 82 PHE A O 1
ATOM 642 N N . PHE A 1 83 ? 7.148 6.057 -3.873 1.00 97.88 83 PHE A N 1
ATOM 643 C CA . PHE A 1 83 ? 7.152 5.432 -5.187 1.00 97.88 83 PHE A CA 1
ATOM 644 C C . PHE A 1 83 ? 8.543 5.518 -5.822 1.00 97.88 83 PHE A C 1
ATOM 646 O O . PHE A 1 83 ? 9.117 6.611 -5.872 1.00 97.88 83 PHE A O 1
ATOM 653 N N . PRO A 1 84 ? 9.072 4.403 -6.353 1.00 98.38 84 PRO A N 1
ATOM 654 C CA . PRO A 1 84 ? 10.163 4.441 -7.316 1.00 98.38 84 PRO A CA 1
ATOM 655 C C . PRO A 1 84 ? 9.802 5.306 -8.532 1.00 98.38 84 PRO A C 1
ATOM 657 O O . PRO A 1 84 ? 8.646 5.319 -8.959 1.00 98.38 84 PRO A O 1
ATOM 660 N N . ASP A 1 85 ? 10.787 5.987 -9.117 1.00 98.31 85 ASP A N 1
ATOM 661 C CA . ASP A 1 85 ? 10.597 6.882 -10.272 1.00 98.31 85 ASP A CA 1
ATOM 662 C C . ASP A 1 85 ? 9.933 6.195 -11.481 1.00 98.31 85 ASP A C 1
ATOM 664 O O . ASP A 1 85 ? 9.093 6.781 -12.160 1.00 98.31 85 ASP A O 1
ATOM 668 N N . TRP A 1 86 ? 10.230 4.918 -11.730 1.00 98.00 86 TRP A N 1
ATOM 669 C CA . TRP A 1 86 ? 9.583 4.170 -12.811 1.00 98.00 86 TRP A CA 1
ATOM 670 C C . TRP A 1 86 ? 8.070 3.998 -12.598 1.00 98.00 86 TRP A C 1
ATOM 672 O O . TRP A 1 86 ? 7.310 4.033 -13.564 1.00 98.00 8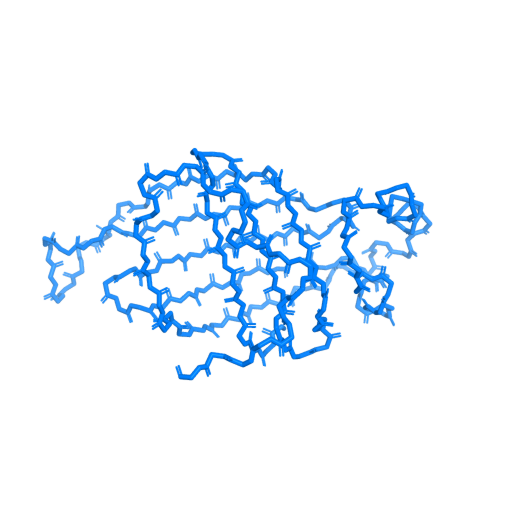6 TRP A O 1
ATOM 682 N N . VAL A 1 87 ? 7.614 3.865 -11.346 1.00 97.19 87 VAL A N 1
ATOM 683 C CA . VAL A 1 87 ? 6.186 3.707 -11.026 1.00 97.19 87 VAL A CA 1
ATOM 684 C C . VAL A 1 87 ? 5.434 5.010 -11.279 1.00 97.19 87 VAL A C 1
ATOM 686 O O . VAL A 1 87 ? 4.290 4.979 -11.724 1.00 97.19 87 VAL A O 1
ATOM 689 N N . THR A 1 88 ? 6.052 6.163 -11.012 1.00 95.50 88 THR A N 1
ATOM 690 C CA . THR A 1 88 ? 5.414 7.461 -11.273 1.00 95.50 88 THR A CA 1
ATOM 691 C C . THR A 1 88 ? 5.410 7.819 -12.753 1.00 95.50 88 THR A C 1
ATOM 693 O O . THR A 1 88 ? 4.453 8.436 -13.218 1.00 95.50 88 THR A O 1
ATOM 696 N N . LYS A 1 89 ? 6.436 7.402 -13.503 1.00 96.06 89 LYS A N 1
ATOM 697 C CA . LYS A 1 89 ? 6.522 7.598 -14.957 1.00 96.06 89 LYS A CA 1
ATOM 698 C C . LYS A 1 89 ? 5.601 6.673 -15.745 1.00 96.06 89 LYS A C 1
ATOM 700 O O . LYS A 1 89 ? 5.028 7.098 -16.744 1.00 96.06 89 LYS A O 1
ATOM 705 N N . GLU A 1 90 ? 5.465 5.423 -15.312 1.00 96.06 90 GLU A N 1
ATOM 706 C CA . GLU A 1 90 ? 4.697 4.393 -16.017 1.00 96.06 90 GLU A CA 1
ATOM 707 C C . GLU A 1 90 ? 3.726 3.646 -15.083 1.00 96.06 90 GLU A C 1
ATOM 709 O O . GLU A 1 90 ? 3.791 2.417 -14.962 1.00 96.06 90 GLU A O 1
ATOM 714 N N . PRO A 1 91 ? 2.788 4.357 -14.428 1.00 94.62 91 PRO A N 1
ATOM 715 C CA . PRO A 1 91 ? 1.875 3.773 -13.444 1.00 94.62 91 PRO A CA 1
ATOM 716 C C . PRO A 1 91 ? 1.035 2.620 -14.008 1.00 94.62 91 PRO A C 1
ATOM 718 O O . PRO A 1 91 ? 0.739 1.664 -13.289 1.00 94.62 91 PRO A O 1
ATOM 721 N N . GLN A 1 92 ? 0.714 2.660 -15.305 1.00 95.12 92 GLN A N 1
ATOM 722 C CA . GLN A 1 92 ? -0.043 1.628 -16.016 1.00 95.12 92 GLN A CA 1
ATOM 723 C C . GLN A 1 92 ? 0.606 0.239 -15.950 1.00 95.12 92 GLN A C 1
ATOM 725 O O . GLN A 1 92 ? -0.111 -0.755 -15.935 1.00 95.12 92 GLN A O 1
ATOM 730 N N . LYS A 1 93 ? 1.940 0.147 -15.820 1.00 95.94 93 LYS A N 1
ATOM 731 C CA . LYS A 1 93 ? 2.653 -1.136 -15.654 1.00 95.94 93 LYS A CA 1
ATOM 732 C C . LYS A 1 93 ? 2.321 -1.842 -14.338 1.00 95.94 93 LYS A C 1
ATOM 734 O O . LYS A 1 93 ? 2.643 -3.011 -14.164 1.00 95.94 93 LYS A O 1
ATOM 739 N N . THR A 1 94 ? 1.701 -1.131 -13.397 1.00 95.62 94 THR A N 1
ATOM 740 C CA . THR A 1 94 ? 1.287 -1.671 -12.097 1.00 95.62 94 THR A CA 1
ATOM 741 C C . THR A 1 94 ? -0.210 -1.990 -12.038 1.00 95.62 94 THR A C 1
ATOM 743 O O . THR A 1 94 ? -0.677 -2.550 -11.043 1.00 95.62 94 THR A O 1
ATOM 746 N N . VAL A 1 95 ? -0.972 -1.649 -13.082 1.00 9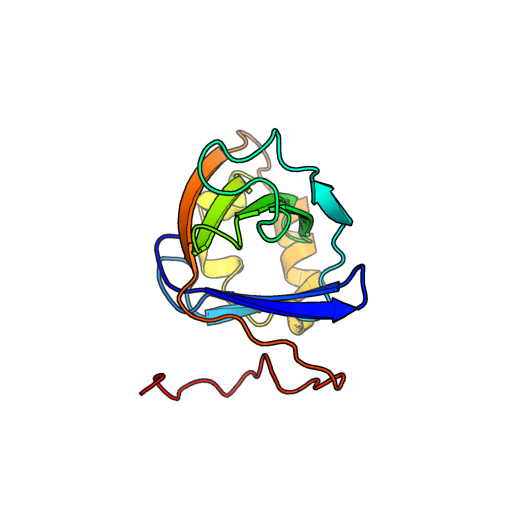5.56 95 VAL A N 1
ATOM 747 C CA . VAL A 1 95 ? -2.421 -1.856 -13.157 1.00 95.56 95 VAL A CA 1
ATOM 748 C C . VAL A 1 95 ? -2.710 -3.255 -13.690 1.00 95.56 95 VAL A C 1
ATOM 750 O O . VAL A 1 95 ? -2.922 -3.470 -14.878 1.00 95.56 95 VAL A O 1
ATOM 753 N N . CYS A 1 96 ? -2.683 -4.223 -12.784 1.00 94.06 96 CYS A N 1
ATOM 754 C CA . CYS A 1 96 ? -2.970 -5.624 -13.060 1.00 94.06 96 CYS A CA 1
ATOM 755 C C . CYS A 1 96 ? -3.430 -6.330 -11.777 1.00 94.06 96 CYS A C 1
ATOM 757 O O . CYS A 1 96 ? -3.449 -5.738 -10.688 1.00 94.06 96 CYS A O 1
ATOM 759 N N . PHE A 1 97 ? -3.749 -7.619 -11.887 1.00 96.38 97 PHE A N 1
ATOM 760 C CA . PHE A 1 97 ? -3.732 -8.495 -10.723 1.00 96.38 97 PHE A CA 1
ATOM 761 C C . PHE A 1 97 ? -2.279 -8.895 -10.427 1.00 96.38 97 PHE A C 1
ATOM 763 O O . PHE A 1 97 ? -1.726 -9.778 -11.073 1.00 96.38 97 PHE A O 1
ATOM 770 N N . GLN A 1 98 ? -1.639 -8.219 -9.467 1.00 97.00 98 GLN A N 1
ATOM 771 C CA . GLN A 1 98 ? -0.185 -8.294 -9.238 1.00 97.00 98 GLN A CA 1
ATOM 772 C C . GLN A 1 98 ? 0.341 -9.722 -9.082 1.00 97.00 98 GLN A C 1
ATOM 774 O O . GLN A 1 98 ? 1.454 -10.015 -9.510 1.00 97.00 98 GLN A O 1
ATOM 779 N N . ASN A 1 99 ? -0.435 -10.585 -8.428 1.00 96.19 99 ASN A N 1
ATOM 780 C CA . ASN A 1 99 ? -0.042 -11.951 -8.107 1.00 96.19 99 ASN A CA 1
ATOM 781 C C . ASN A 1 99 ? 0.307 -12.779 -9.355 1.00 96.19 99 ASN A C 1
ATOM 783 O O . ASN A 1 99 ? 1.202 -13.615 -9.266 1.00 96.19 99 ASN A O 1
ATOM 787 N N . ASP A 1 100 ? -0.323 -12.495 -10.498 1.00 97.69 100 ASP A N 1
ATOM 788 C CA . ASP A 1 100 ? -0.090 -13.204 -11.764 1.00 97.69 100 ASP A CA 1
ATOM 789 C C . ASP A 1 100 ? 1.080 -12.608 -12.575 1.00 97.69 100 ASP A C 1
ATOM 791 O O . ASP A 1 100 ? 1.546 -13.217 -13.532 1.00 97.69 100 ASP A O 1
ATOM 795 N N . HIS A 1 101 ? 1.586 -11.433 -12.181 1.00 97.12 101 HIS A N 1
ATOM 796 C CA . HIS A 1 101 ? 2.583 -10.648 -12.926 1.00 97.12 101 HIS A CA 1
ATOM 797 C C . HIS A 1 101 ? 3.838 -10.325 -12.095 1.00 97.12 101 HIS A C 1
ATOM 799 O O . HIS A 1 101 ? 4.534 -9.338 -12.349 1.00 97.12 101 HIS A O 1
ATOM 805 N N . LEU A 1 102 ? 4.138 -11.126 -11.066 1.00 97.56 102 LEU A N 1
ATOM 806 C CA . LEU A 1 102 ? 5.250 -10.850 -10.148 1.00 97.56 102 LEU A CA 1
ATOM 807 C C . LEU A 1 102 ? 6.606 -10.775 -10.863 1.00 97.56 102 LEU A C 1
ATOM 809 O O . LEU A 1 102 ? 7.373 -9.855 -10.586 1.00 97.56 102 LEU A O 1
ATOM 813 N N . ASP A 1 103 ? 6.882 -11.683 -11.800 1.00 97.94 103 ASP A N 1
ATOM 814 C CA . ASP A 1 103 ? 8.154 -11.706 -12.534 1.00 97.94 103 ASP A CA 1
ATOM 815 C C . ASP A 1 103 ? 8.346 -10.447 -13.393 1.00 97.94 103 ASP A C 1
ATOM 817 O O . ASP A 1 103 ? 9.421 -9.841 -13.389 1.00 97.94 103 ASP A O 1
ATOM 821 N N . GLU A 1 104 ? 7.287 -9.993 -14.071 1.00 98.00 104 GLU A N 1
ATOM 822 C CA . GLU A 1 104 ? 7.298 -8.760 -14.865 1.00 98.00 104 GLU A CA 1
ATOM 823 C C . GLU A 1 104 ? 7.540 -7.536 -13.977 1.00 98.00 104 GLU A C 1
ATOM 825 O O . GLU A 1 104 ? 8.410 -6.713 -14.263 1.00 98.00 104 GLU A O 1
ATOM 830 N N . ILE A 1 105 ? 6.830 -7.448 -12.850 1.00 98.25 105 ILE A N 1
ATOM 831 C CA . ILE A 1 105 ? 6.956 -6.340 -11.898 1.00 98.25 105 ILE A CA 1
ATOM 832 C C . ILE A 1 105 ? 8.362 -6.281 -11.290 1.00 98.25 105 ILE A C 1
ATOM 834 O O . ILE A 1 105 ? 8.938 -5.197 -11.164 1.00 98.25 105 ILE A O 1
ATOM 838 N N . LEU A 1 106 ? 8.936 -7.431 -10.929 1.00 98.19 106 LEU A N 1
ATOM 839 C CA . LEU A 1 106 ? 10.306 -7.507 -10.424 1.00 98.19 106 LEU A CA 1
ATOM 840 C C . LEU A 1 106 ? 11.315 -7.088 -11.497 1.00 98.19 106 LEU A C 1
ATOM 842 O O . LEU A 1 106 ? 12.264 -6.366 -11.186 1.00 98.19 106 LEU A O 1
ATOM 846 N N . SER A 1 107 ? 11.092 -7.487 -12.751 1.00 98.25 107 SER A N 1
ATOM 847 C CA . SER A 1 107 ? 11.909 -7.067 -13.891 1.00 98.25 107 SER A CA 1
ATOM 848 C C . SER A 1 107 ? 11.864 -5.548 -14.085 1.00 98.25 107 SER A C 1
ATOM 850 O O . SER A 1 107 ? 12.916 -4.908 -14.141 1.00 98.25 107 SER A O 1
ATOM 852 N N . TYR A 1 108 ? 10.672 -4.938 -14.065 1.00 98.25 108 TYR A N 1
ATOM 853 C CA . TYR A 1 108 ? 10.519 -3.480 -14.139 1.00 98.25 108 TYR A CA 1
ATOM 854 C C . TYR A 1 108 ? 11.242 -2.764 -13.000 1.00 98.25 108 TYR A C 1
ATOM 856 O O . TYR A 1 108 ? 11.974 -1.808 -13.249 1.00 98.25 108 TYR A O 1
ATOM 864 N N . ARG A 1 109 ? 11.113 -3.256 -11.761 1.00 98.19 109 ARG A N 1
ATOM 865 C CA . ARG A 1 109 ? 11.838 -2.691 -10.616 1.00 98.19 109 ARG A CA 1
ATOM 866 C C . ARG A 1 109 ? 13.353 -2.771 -10.797 1.00 98.19 109 ARG A C 1
ATOM 868 O O . ARG A 1 109 ? 14.046 -1.812 -10.473 1.00 98.19 109 ARG A O 1
ATOM 875 N N . ASN A 1 110 ? 13.866 -3.904 -11.274 1.00 98.12 110 ASN A N 1
ATOM 876 C CA . ASN A 1 110 ? 15.305 -4.120 -11.438 1.00 98.12 110 ASN A CA 1
ATOM 877 C C . ASN A 1 110 ? 15.895 -3.262 -12.569 1.00 98.12 110 ASN A C 1
ATOM 879 O O . ASN A 1 110 ? 17.036 -2.820 -12.456 1.00 98.12 110 ASN A O 1
ATOM 883 N N . ILE A 1 111 ? 15.123 -3.007 -13.631 1.00 98.25 111 ILE A N 1
ATOM 884 C CA . ILE A 1 111 ? 15.484 -2.061 -14.698 1.00 98.25 111 ILE A CA 1
ATOM 885 C C . ILE A 1 111 ? 15.439 -0.618 -14.169 1.00 98.25 111 ILE A C 1
ATOM 887 O O . ILE A 1 111 ? 16.313 0.190 -14.484 1.00 98.25 111 ILE A O 1
ATOM 891 N N . GLY A 1 112 ? 14.449 -0.302 -13.329 1.00 96.69 112 GLY A N 1
ATOM 892 C CA . GLY A 1 112 ? 14.264 1.019 -12.742 1.00 96.69 112 GLY A CA 1
ATOM 893 C C . GLY A 1 112 ? 13.813 2.069 -13.771 1.00 96.69 112 GLY A C 1
ATOM 894 O O . GLY A 1 112 ? 13.161 1.723 -14.758 1.00 96.69 112 GLY A O 1
ATOM 895 N N . PRO A 1 113 ? 14.129 3.362 -13.556 1.00 98.06 113 PRO A N 1
ATOM 896 C CA . PRO A 1 113 ? 14.904 3.910 -12.439 1.00 98.06 113 PRO A CA 1
ATOM 897 C C . PRO A 1 113 ? 14.149 3.874 -11.100 1.00 98.06 113 PRO A C 1
ATOM 899 O O . PRO A 1 113 ? 12.935 4.064 -11.039 1.00 98.06 113 PRO A O 1
ATOM 902 N N . THR A 1 114 ? 14.881 3.671 -10.001 1.00 98.31 114 THR A N 1
ATOM 903 C CA . THR A 1 114 ? 14.317 3.787 -8.642 1.00 98.31 114 THR A CA 1
ATOM 904 C C . THR A 1 114 ? 14.270 5.234 -8.165 1.00 98.31 114 THR A C 1
ATOM 906 O O . THR A 1 114 ? 13.318 5.625 -7.498 1.00 98.31 114 THR A O 1
ATOM 909 N N . TYR A 1 115 ? 15.279 6.033 -8.511 1.00 98.25 115 TYR A N 1
ATOM 910 C CA . TYR A 1 115 ? 15.443 7.397 -8.015 1.00 98.25 115 TYR A CA 1
ATOM 911 C C . TYR A 1 115 ? 15.133 8.451 -9.091 1.00 98.25 115 TYR A C 1
ATOM 913 O O . TYR A 1 115 ? 15.406 8.195 -10.265 1.00 98.25 115 TYR A O 1
ATOM 921 N N . PRO A 1 116 ? 14.652 9.648 -8.694 1.00 97.94 116 PRO A N 1
ATOM 922 C CA . PRO A 1 116 ? 14.326 10.046 -7.319 1.00 97.94 116 PRO A CA 1
ATOM 923 C C . PRO A 1 116 ? 13.097 9.307 -6.769 1.00 97.94 116 PRO A C 1
ATOM 925 O O . PRO A 1 116 ? 12.194 8.942 -7.512 1.00 97.94 116 PRO A O 1
ATOM 928 N N . ILE A 1 117 ? 13.066 9.080 -5.453 1.00 98.44 117 ILE A N 1
ATOM 929 C CA . ILE A 1 117 ? 11.869 8.542 -4.798 1.00 98.44 117 ILE A CA 1
ATOM 930 C C . ILE A 1 117 ? 10.827 9.655 -4.716 1.00 98.44 117 ILE A C 1
ATOM 932 O O . ILE A 1 117 ? 11.110 10.746 -4.219 1.00 98.44 117 ILE A O 1
ATOM 936 N N . HIS A 1 118 ? 9.608 9.358 -5.150 1.00 97.56 118 HIS A N 1
ATOM 937 C CA . HI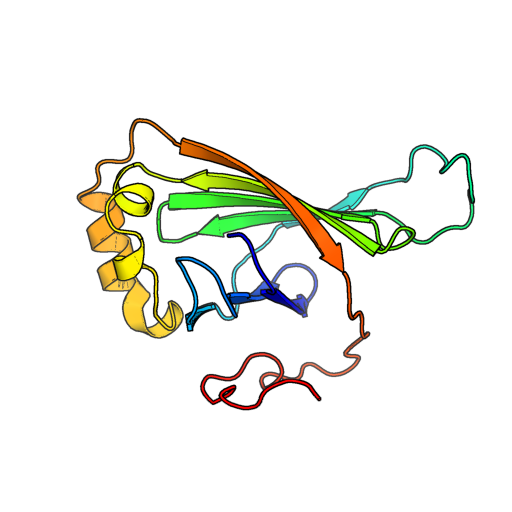S A 1 118 ? 8.478 10.277 -5.078 1.00 97.56 118 HIS A CA 1
ATOM 938 C C . HIS A 1 118 ? 7.643 9.955 -3.845 1.00 97.56 118 HIS A C 1
ATOM 940 O O . HIS A 1 118 ? 7.051 8.879 -3.754 1.00 97.56 118 HIS A O 1
ATOM 946 N N . HIS A 1 119 ? 7.590 10.874 -2.885 1.00 95.88 119 HIS A N 1
ATOM 947 C CA . HIS A 1 119 ? 6.727 10.725 -1.715 1.00 95.88 119 HIS A CA 1
ATOM 948 C C . HIS A 1 119 ? 5.335 11.296 -2.012 1.00 95.88 119 HIS A C 1
ATOM 950 O O . HIS A 1 119 ? 5.207 12.353 -2.629 1.00 95.88 119 HIS A O 1
ATOM 956 N N . LYS A 1 120 ? 4.284 10.615 -1.552 1.00 95.31 120 LYS A N 1
ATOM 957 C CA . LYS A 1 120 ? 2.914 11.135 -1.572 1.00 95.31 120 LYS A CA 1
ATOM 958 C C . LYS A 1 120 ? 2.238 10.857 -0.234 1.00 95.31 120 LYS A C 1
ATOM 960 O O . LYS A 1 120 ? 2.218 9.717 0.226 1.00 95.31 120 LYS A O 1
ATOM 965 N N . VAL A 1 121 ? 1.661 11.902 0.353 1.00 95.31 121 VAL A N 1
ATOM 966 C CA . VAL A 1 121 ? 0.795 11.824 1.535 1.00 95.31 121 VAL A CA 1
ATOM 967 C C . VAL A 1 121 ? -0.639 12.062 1.080 1.00 95.31 121 VAL A C 1
ATOM 969 O O . VAL A 1 121 ? -0.896 12.960 0.279 1.00 95.31 121 VAL A O 1
ATOM 972 N N . MET A 1 122 ? -1.556 11.212 1.527 1.00 93.06 122 MET A N 1
ATOM 973 C CA . MET A 1 122 ? -2.973 11.238 1.169 1.00 93.06 122 MET A CA 1
ATOM 974 C C . MET A 1 122 ? -3.804 10.986 2.420 1.00 93.06 122 MET A C 1
ATOM 976 O O . MET A 1 122 ? -3.459 10.114 3.214 1.00 93.06 122 MET A O 1
ATOM 980 N N . SER A 1 123 ? -4.924 11.686 2.542 1.00 93.00 123 SER A N 1
ATOM 981 C CA . SER A 1 123 ? -5.960 11.392 3.532 1.00 93.00 123 SER A CA 1
ATOM 982 C C . SER A 1 123 ? -7.209 10.895 2.808 1.00 93.00 123 SER A C 1
ATOM 984 O O . SER A 1 123 ? -7.432 11.234 1.644 1.00 93.00 123 SER A O 1
ATOM 986 N N . GLY A 1 124 ? -8.004 10.072 3.478 1.00 90.56 124 GLY A N 1
ATOM 987 C CA . GLY A 1 124 ? -9.266 9.560 2.965 1.00 90.56 124 GLY A CA 1
ATOM 988 C C . GLY A 1 124 ? -10.233 9.230 4.092 1.00 90.56 124 GLY A C 1
ATOM 989 O O . GLY A 1 124 ? -9.836 9.093 5.248 1.00 90.56 124 GLY A O 1
ATOM 990 N N . GLU A 1 125 ? -11.499 9.084 3.725 1.00 93.25 125 GLU A N 1
ATOM 991 C CA . GLU A 1 125 ? -12.579 8.704 4.631 1.00 93.25 125 GLU A CA 1
ATOM 992 C C . GLU A 1 125 ? -12.850 7.198 4.527 1.00 93.25 125 GLU A C 1
ATOM 994 O O . GLU A 1 125 ? -12.822 6.598 3.446 1.00 93.25 125 GLU A O 1
ATOM 999 N N . ILE A 1 126 ? -13.106 6.570 5.669 1.00 90.38 126 ILE A N 1
ATOM 1000 C CA . ILE A 1 126 ? -13.483 5.168 5.778 1.00 90.38 126 ILE A CA 1
ATOM 1001 C C . ILE A 1 126 ? -15.010 5.093 5.740 1.00 90.38 126 ILE A C 1
ATOM 1003 O O . ILE A 1 126 ? -15.689 5.356 6.725 1.00 90.38 126 ILE A O 1
ATOM 1007 N N . HIS A 1 127 ? -15.566 4.693 4.599 1.00 89.00 127 HIS A N 1
ATOM 1008 C CA . HIS A 1 127 ? -17.023 4.602 4.430 1.00 89.00 127 HIS A CA 1
ATOM 1009 C C . HIS A 1 127 ? -17.630 3.278 4.913 1.00 89.00 127 HIS A C 1
ATOM 1011 O O . HIS A 1 127 ? -18.843 3.181 5.073 1.00 89.00 127 HIS A O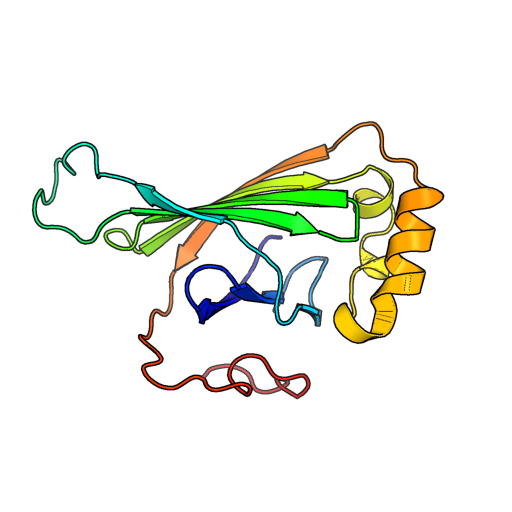 1
ATOM 1017 N N . PHE A 1 128 ? -16.811 2.240 5.096 1.00 87.75 128 PHE A N 1
ATOM 1018 C CA . PHE A 1 128 ? -17.281 0.907 5.462 1.00 87.75 128 PHE A CA 1
ATOM 1019 C C . PHE A 1 128 ? -16.214 0.152 6.259 1.00 87.75 128 PHE A C 1
ATOM 1021 O O . PHE A 1 128 ? -15.058 0.082 5.837 1.00 87.75 128 PHE A O 1
ATOM 1028 N N . VAL A 1 129 ? -16.621 -0.433 7.387 1.00 85.94 129 VAL A N 1
ATOM 1029 C CA . VAL A 1 129 ? -15.809 -1.323 8.225 1.00 85.94 129 VAL A CA 1
ATOM 1030 C C . VAL A 1 129 ? -16.680 -2.506 8.619 1.00 85.94 129 VAL A C 1
ATOM 1032 O O . VAL A 1 129 ? -17.789 -2.323 9.112 1.00 85.94 129 VAL A O 1
ATOM 1035 N N . GLU A 1 130 ? -16.169 -3.714 8.421 1.00 84.81 130 GLU A N 1
ATOM 1036 C CA . GLU A 1 130 ? -16.849 -4.951 8.789 1.00 84.81 130 GLU A CA 1
ATOM 1037 C C . GLU A 1 130 ? -15.827 -5.934 9.352 1.00 84.81 130 GLU A C 1
ATOM 1039 O O . GLU A 1 130 ? -14.740 -6.102 8.791 1.00 84.81 130 GLU A O 1
ATOM 1044 N N . ASP A 1 131 ? -16.176 -6.585 10.461 1.00 80.06 131 ASP A N 1
ATOM 1045 C CA . ASP A 1 131 ? -15.396 -7.697 10.991 1.00 80.06 131 ASP A CA 1
ATOM 1046 C C . ASP A 1 131 ? -15.785 -8.984 10.256 1.00 80.06 131 ASP A C 1
ATOM 1048 O O . ASP A 1 131 ? -16.858 -9.558 10.454 1.00 80.06 131 ASP A O 1
ATOM 1052 N N . CYS A 1 132 ? -14.900 -9.429 9.370 1.00 70.31 132 CYS A N 1
ATOM 1053 C CA . CYS A 1 132 ? -15.071 -10.667 8.627 1.00 70.31 132 CYS A CA 1
ATOM 1054 C C . CYS A 1 132 ? -14.570 -11.842 9.482 1.00 70.31 132 CYS A C 1
ATOM 1056 O O . CYS A 1 132 ? -13.442 -12.310 9.328 1.00 70.31 132 CYS A O 1
ATOM 1058 N N . LEU A 1 133 ? -15.433 -12.334 10.377 1.00 59.72 133 LEU A N 1
ATOM 1059 C CA . LEU A 1 133 ? -15.145 -13.418 11.334 1.00 59.72 133 LEU A CA 1
ATOM 1060 C C . LEU A 1 133 ? -14.722 -14.753 10.681 1.00 59.72 133 LEU A C 1
ATOM 1062 O O . LEU A 1 133 ? -14.179 -15.635 11.349 1.00 59.72 133 LEU A O 1
ATOM 1066 N N . VAL A 1 134 ? -14.961 -14.918 9.378 1.00 56.50 134 VAL A N 1
ATOM 1067 C CA . VAL A 1 134 ? -14.554 -16.083 8.584 1.00 56.50 134 VAL A CA 1
ATOM 1068 C C . VAL A 1 134 ? -13.506 -15.638 7.569 1.00 56.50 134 VAL A C 1
ATOM 1070 O O . VAL A 1 134 ? -13.676 -14.614 6.912 1.00 56.50 134 VAL A O 1
ATOM 1073 N N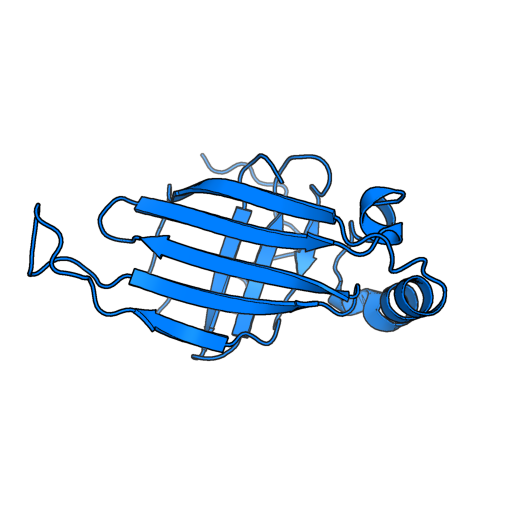 . LYS A 1 135 ? -12.432 -16.427 7.406 1.00 57.78 135 LYS A N 1
ATOM 1074 C CA . LYS A 1 135 ? -11.467 -16.253 6.310 1.00 57.78 135 LYS A CA 1
ATOM 1075 C C . LYS A 1 135 ? -12.182 -16.448 4.973 1.00 57.78 135 LYS A C 1
ATOM 1077 O O . LYS A 1 135 ? -12.218 -17.558 4.451 1.00 57.78 135 LYS A O 1
ATOM 1082 N N . ASP A 1 136 ? -12.753 -15.382 4.438 1.00 60.94 136 ASP A N 1
ATOM 1083 C CA . ASP A 1 136 ? -13.369 -15.401 3.122 1.00 60.94 136 ASP A CA 1
ATOM 1084 C C . ASP A 1 136 ? -12.355 -14.918 2.080 1.00 60.94 136 ASP A C 1
ATOM 1086 O O . ASP A 1 136 ? -11.944 -13.755 2.024 1.00 60.94 136 ASP A O 1
ATOM 1090 N N . GLU A 1 137 ? -11.906 -15.855 1.249 1.00 59.62 137 GLU A N 1
ATOM 1091 C CA . GLU A 1 137 ? -10.978 -15.578 0.157 1.00 59.62 137 GLU A CA 1
ATOM 1092 C C . GLU A 1 137 ? -11.636 -14.786 -0.983 1.00 59.62 137 GLU A C 1
ATOM 1094 O O . GLU A 1 137 ? -10.927 -14.270 -1.847 1.00 59.62 137 GLU A O 1
ATOM 1099 N N . ASN A 1 138 ? -12.963 -14.621 -0.978 1.00 57.16 138 ASN A N 1
ATOM 1100 C CA . ASN A 1 138 ? -13.716 -13.954 -2.040 1.00 57.16 138 ASN A CA 1
ATOM 1101 C C . ASN A 1 138 ? -13.940 -12.452 -1.812 1.00 57.16 138 ASN A C 1
ATOM 1103 O O . ASN A 1 138 ? -14.468 -11.791 -2.705 1.00 57.16 138 ASN A O 1
ATOM 1107 N N . ILE A 1 139 ? -13.519 -11.883 -0.673 1.00 59.62 139 ILE A N 1
ATOM 1108 C CA . ILE A 1 139 ? -13.791 -10.471 -0.334 1.00 59.62 139 ILE A CA 1
ATOM 1109 C C . ILE A 1 139 ? -13.161 -9.504 -1.353 1.00 59.62 139 ILE A C 1
ATOM 1111 O O . ILE A 1 139 ? -13.748 -8.466 -1.680 1.00 59.62 139 ILE A O 1
ATOM 1115 N N . VAL A 1 140 ? -11.990 -9.850 -1.889 1.00 58.38 140 VAL A N 1
ATOM 1116 C CA . VAL A 1 140 ? -11.355 -9.148 -3.011 1.00 58.38 140 VAL A CA 1
ATOM 1117 C C . VAL A 1 140 ? -11.313 -10.106 -4.198 1.00 58.38 140 VAL A C 1
ATOM 1119 O O . VAL A 1 140 ? -10.577 -11.098 -4.185 1.00 58.38 140 VAL A O 1
ATOM 1122 N N . ASN A 1 141 ? -12.153 -9.845 -5.203 1.00 57.25 141 ASN A N 1
ATOM 1123 C CA . ASN A 1 141 ? -12.367 -10.743 -6.335 1.00 57.25 141 ASN A CA 1
ATOM 1124 C C . ASN A 1 141 ? -12.197 -10.016 -7.675 1.00 57.25 141 ASN A C 1
ATOM 1126 O O . ASN A 1 141 ? -12.594 -8.859 -7.821 1.00 57.25 141 ASN A O 1
ATOM 1130 N N . VAL A 1 142 ? -11.641 -10.728 -8.659 1.00 48.53 142 VAL A N 1
ATOM 1131 C CA . VAL A 1 142 ? -11.294 -10.209 -9.998 1.00 48.53 142 VAL A CA 1
ATOM 1132 C C . VAL A 1 142 ? -12.540 -9.710 -10.751 1.00 48.53 142 VAL A C 1
ATOM 1134 O O . VAL A 1 142 ? -12.448 -8.818 -11.586 1.00 48.53 142 VAL A O 1
ATOM 1137 N N . ASN A 1 143 ? -13.726 -10.213 -10.391 1.00 44.12 143 ASN A N 1
ATOM 1138 C CA . ASN A 1 143 ? -14.997 -9.924 -11.063 1.00 44.12 143 ASN A CA 1
ATOM 1139 C C . ASN A 1 143 ? -15.790 -8.741 -10.474 1.00 44.12 143 ASN A C 1
ATOM 1141 O O . ASN A 1 143 ? -16.988 -8.636 -10.726 1.00 44.12 143 ASN A O 1
ATOM 1145 N N . ALA A 1 144 ? -15.182 -7.854 -9.680 1.00 44.94 144 ALA A N 1
ATOM 1146 C CA . ALA A 1 144 ? -15.889 -6.708 -9.097 1.00 44.94 144 ALA A CA 1
ATOM 1147 C C . ALA A 1 144 ? -16.133 -5.574 -10.121 1.00 44.94 144 ALA A C 1
ATOM 1149 O O . ALA A 1 144 ? -15.656 -4.453 -9.957 1.00 44.94 144 ALA A O 1
ATOM 1150 N N . SER A 1 145 ? -16.902 -5.866 -11.172 1.00 38.09 145 SER A N 1
ATOM 1151 C CA . SER A 1 145 ? -17.550 -4.884 -12.051 1.00 38.09 145 SER A CA 1
ATOM 1152 C C . SER A 1 145 ? -18.903 -4.405 -11.505 1.00 38.09 145 SER A C 1
ATOM 1154 O O . SER A 1 145 ? -19.572 -3.596 -12.144 1.00 38.09 145 SER A O 1
ATOM 1156 N N . THR A 1 146 ? -19.301 -4.835 -10.304 1.00 37.06 146 THR A N 1
ATOM 1157 C CA . THR A 1 146 ? -20.530 -4.360 -9.659 1.00 37.06 146 THR A CA 1
ATOM 1158 C C . THR A 1 146 ? -20.263 -3.068 -8.871 1.00 37.06 146 THR A C 1
ATOM 1160 O O . THR A 1 146 ? -19.425 -3.066 -7.957 1.00 37.06 146 THR A O 1
ATOM 1163 N N . PRO A 1 147 ? -20.956 -1.955 -9.179 1.00 31.33 147 PRO A N 1
ATOM 1164 C CA . PRO A 1 147 ? -20.971 -0.779 -8.315 1.00 31.33 147 PRO A CA 1
ATOM 1165 C C . PRO A 1 147 ? -21.540 -1.167 -6.943 1.00 31.33 147 PRO A C 1
ATOM 1167 O O . PRO A 1 147 ? -22.448 -1.993 -6.872 1.00 31.33 147 PRO A O 1
ATOM 1170 N N . MET A 1 148 ? -21.019 -0.591 -5.854 1.00 36.41 148 MET A N 1
ATOM 1171 C CA . MET A 1 148 ? -21.752 -0.643 -4.581 1.00 36.41 148 MET A CA 1
ATOM 1172 C C . MET A 1 148 ? -23.007 0.217 -4.746 1.00 36.41 148 MET A C 1
ATOM 1174 O O . MET A 1 148 ? -22.886 1.357 -5.199 1.00 36.41 148 MET A O 1
ATOM 1178 N N . GLN A 1 149 ? -24.173 -0.365 -4.457 1.00 30.20 149 GLN A N 1
ATOM 1179 C CA . GLN A 1 149 ? -25.421 0.375 -4.259 1.00 30.20 149 GLN A CA 1
ATOM 1180 C C . GLN A 1 149 ? -25.384 1.129 -2.933 1.00 30.20 149 GLN A C 1
ATOM 1182 O O . GLN A 1 149 ? -24.743 0.606 -1.992 1.00 30.20 149 GLN A O 1
#

Radius of gyration: 16.11 Å; chains: 1; bounding box: 41×31×42 Å

pLDDT: mean 84.06, std 17.74, range [30.2, 98.44]

InterPro domains:
  IPR008729 Phenolic acid decarboxylase [PF05870] (9-145)
  IPR008729 Phenolic acid decarboxylase [PTHR40087] (10-124)
  IPR012674 Calycin [G3DSA:2.40.128.20] (4-148)
  IPR012674 Calycin [SSF50814] (10-147)

Sequence (149 aa):
MDGPTKHTTRNNNTLDYQLRSGPLQGRMVKGQKVTIKRLETAQSTKDPEGPPMYMVSWLEPTGTCVTQVLNLQDLEINTTAFFPDWVTKEPQKTVCFQNDHLDEILSYRNIGPTYPIHHKVMSGEIHFVEDCLVKDENIVNVNASTPMQ

Organism: Ceratopteris richardii (NCBI:txid49495)